Protein AF-A0A0M7B3F1-F1 (afdb_monomer)

Mean predicted aligned error: 4.57 Å

Foldseek 3Di:
DVQVPDDAPDCVPPNPPHGDADEDEDDPPDPDPDDLVVCVVPHHYDDPVVVVVVCCQDPVLPDPNVVDDD

InterPro domains:
  IPR017853 Glycoside hydrolase superfamily [S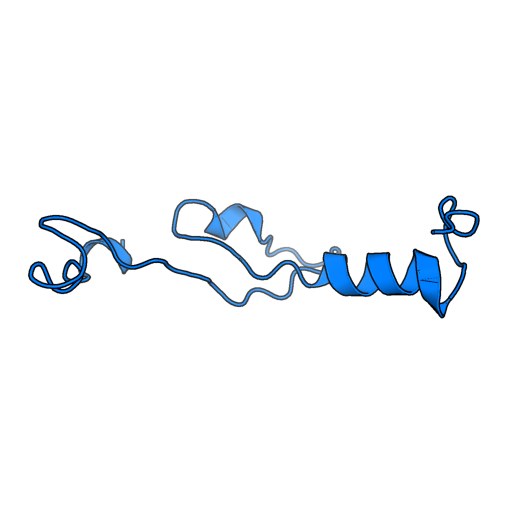SF51445] (2-66)

Radius of gyration: 17.99 Å; Cα contacts (8 Å, |Δi|>4): 72; chains: 1; bounding box: 44×25×39 Å

Solvent-accessible surface area (backbone atoms only — not comparable to full-atom values): 4587 Å² total; per-residue (Å²): 114,79,78,77,72,58,73,58,47,62,44,94,80,71,35,81,84,34,69,72,88,48,72,42,91,43,89,44,79,71,96,60,94,70,55,63,74,80,45,56,91,76,32,48,64,49,66,54,47,56,59,55,53,51,40,30,30,77,75,63,54,73,45,93,59,41,78,73,80,134

Nearest PDB structures (foldseek):
  3oli-assembly1_A  TM=9.770E-01  e=9.596E-05  Homo sapiens
  1nm9-assembly1_A  TM=9.662E-01  e=8.333E-05  Homo sapiens
  1mfu-assembly1_A  TM=9.673E-01  e=1.105E-04  Homo sapiens
  1kgx-assembly1_A  TM=9.757E-01  e=2.086E-04  Homo sapiens
  1q4n-assembly1_X  TM=9.637E-01  e=2.086E-04  Homo sapiens

pLDDT: mean 93.03, std 6.11, range [65.62, 98.0]

Organism: NCBI:txid427924

Secondary structure (DSSP, 8-state):
-GGGGSPPPPHHHH-TTPPPP-EE-----SSSS--GGGGTTTSEE--HHHHHHHHHHHTS--SGGGG---

Structure (mmCIF, N/CA/C/O backbone):
data_AF-A0A0M7B3F1-F1
#
_entry.id   AF-A0A0M7B3F1-F1
#
loop_
_atom_site.group_PDB
_atom_site.id
_atom_site.type_symbol
_atom_site.label_atom_id
_atom_site.label_alt_id
_atom_site.label_comp_id
_atom_site.label_asym_id
_atom_site.label_entity_id
_atom_site.label_seq_id
_atom_site.pdbx_PDB_ins_code
_atom_site.Cartn_x
_atom_site.Cartn_y
_atom_site.Cartn_z
_atom_site.occupancy
_atom_site.B_iso_or_equiv
_atom_site.auth_seq_id
_atom_site.auth_c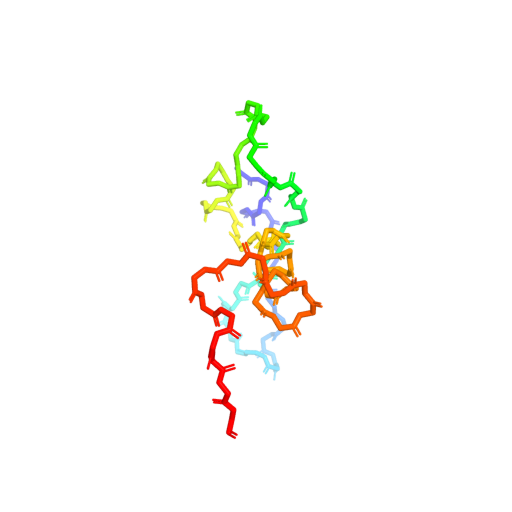omp_id
_atom_site.auth_asym_id
_atom_site.auth_atom_id
_atom_site.pdbx_PDB_model_num
ATOM 1 N N . ALA A 1 1 ? -16.509 10.226 6.495 1.00 67.06 1 ALA A N 1
ATOM 2 C CA . ALA A 1 1 ? -15.584 9.325 5.769 1.00 67.06 1 ALA A CA 1
ATOM 3 C C . ALA A 1 1 ? -16.096 7.884 5.838 1.00 67.06 1 ALA A C 1
ATOM 5 O O . ALA A 1 1 ? -16.608 7.503 6.885 1.00 67.06 1 ALA A O 1
ATOM 6 N N . VAL A 1 2 ? -15.987 7.097 4.758 1.00 83.06 2 VAL A N 1
ATOM 7 C CA . VAL A 1 2 ? -16.577 5.739 4.650 1.00 83.06 2 VAL A CA 1
ATOM 8 C C . VAL A 1 2 ? -16.043 4.780 5.724 1.00 83.06 2 VAL A C 1
ATOM 10 O O . VAL A 1 2 ? -16.833 4.137 6.408 1.00 83.06 2 VAL A O 1
ATOM 13 N N . PHE A 1 3 ? -14.730 4.764 5.973 1.00 89.06 3 PHE A N 1
ATOM 14 C CA . PHE A 1 3 ? -14.110 3.866 6.961 1.00 89.06 3 PHE A CA 1
ATOM 15 C C . PHE A 1 3 ? -14.451 4.181 8.423 1.00 89.06 3 PHE A C 1
ATOM 17 O O . PHE A 1 3 ? -14.336 3.311 9.280 1.00 89.06 3 PHE A O 1
ATOM 24 N N . ALA A 1 4 ? -14.933 5.392 8.722 1.00 88.62 4 ALA A N 1
ATOM 25 C CA . ALA A 1 4 ? -15.387 5.743 10.070 1.00 88.62 4 ALA A CA 1
ATOM 26 C C . ALA A 1 4 ? -16.693 5.028 10.469 1.00 88.62 4 ALA A C 1
ATOM 28 O O . ALA A 1 4 ? -17.063 5.052 11.637 1.00 88.62 4 ALA A O 1
ATOM 29 N N . ARG A 1 5 ? -17.391 4.409 9.505 1.00 93.81 5 ARG A N 1
ATOM 30 C CA . ARG A 1 5 ? -18.652 3.681 9.714 1.00 93.81 5 ARG A CA 1
ATOM 31 C C . ARG A 1 5 ? -18.452 2.180 9.943 1.00 93.81 5 ARG A C 1
ATOM 33 O O . ARG A 1 5 ? -19.435 1.475 10.139 1.00 93.81 5 ARG A O 1
ATOM 40 N N . LEU A 1 6 ? -17.217 1.683 9.869 1.00 94.75 6 LEU A N 1
ATOM 41 C CA . LEU A 1 6 ? -16.922 0.269 10.087 1.00 94.75 6 LEU A CA 1
ATOM 42 C C . LEU A 1 6 ? -16.989 -0.082 11.573 1.00 94.75 6 LEU A C 1
ATOM 44 O O . LEU A 1 6 ? -16.579 0.698 12.433 1.00 94.75 6 LEU A O 1
ATOM 48 N N . HIS A 1 7 ? -17.453 -1.296 11.859 1.00 96.69 7 HIS A N 1
ATOM 49 C CA . HIS A 1 7 ? -17.312 -1.878 13.186 1.00 96.69 7 HIS A CA 1
ATOM 50 C C . HIS A 1 7 ? -15.836 -2.164 13.496 1.00 96.69 7 HIS A C 1
ATOM 52 O O . HIS A 1 7 ? -15.025 -2.428 12.604 1.00 96.69 7 HIS A O 1
ATOM 58 N N . ASN A 1 8 ? -15.499 -2.143 14.785 1.00 97.31 8 ASN A N 1
ATOM 59 C CA . ASN A 1 8 ? -14.227 -2.672 15.264 1.00 97.31 8 ASN A CA 1
ATOM 60 C C . ASN A 1 8 ? -14.175 -4.200 15.075 1.00 97.31 8 ASN A C 1
ATOM 62 O O . ASN A 1 8 ? -15.204 -4.863 14.943 1.00 97.31 8 ASN A O 1
ATOM 66 N N . LEU A 1 9 ? -12.964 -4.752 15.086 1.00 97.75 9 LEU A N 1
ATOM 67 C CA . LEU A 1 9 ? -12.709 -6.188 15.047 1.00 97.75 9 LEU A CA 1
ATOM 68 C C . LEU A 1 9 ? -13.254 -6.894 16.298 1.00 97.75 9 LEU A C 1
ATOM 70 O O . LEU A 1 9 ? -13.490 -6.275 17.339 1.00 97.75 9 LEU A O 1
ATOM 74 N N . ARG A 1 10 ? -13.418 -8.217 16.192 1.00 97.69 10 ARG A N 1
ATOM 75 C CA . ARG A 1 10 ? -13.953 -9.070 17.260 1.00 97.69 10 ARG A CA 1
ATOM 76 C C . ARG A 1 10 ? -13.088 -8.977 18.526 1.00 97.69 10 ARG A C 1
ATOM 78 O O . ARG A 1 10 ? -11.891 -9.269 18.500 1.00 97.69 10 ARG A O 1
ATOM 85 N N . SER A 1 11 ? -13.691 -8.564 19.639 1.00 97.62 11 SER A N 1
ATOM 86 C CA . SER A 1 11 ? -12.963 -8.237 20.872 1.00 97.62 11 SER A CA 1
ATOM 87 C C . SER A 1 11 ? -12.385 -9.449 21.603 1.00 97.62 11 SER A C 1
ATOM 89 O O . SER A 1 11 ? -11.387 -9.305 22.299 1.00 97.62 11 SER A O 1
ATOM 91 N N . ASP A 1 12 ? -12.984 -10.626 21.437 1.00 97.62 12 ASP A N 1
ATOM 92 C CA . ASP A 1 12 ? -12.528 -11.904 22.006 1.00 97.62 12 ASP A CA 1
ATOM 93 C C . ASP A 1 12 ? -11.179 -12.384 21.431 1.00 97.62 12 ASP A C 1
ATOM 95 O O . ASP A 1 12 ? -10.474 -13.157 22.066 1.00 97.62 12 ASP A O 1
ATOM 99 N N . THR A 1 13 ? -10.817 -11.921 20.233 1.00 98.00 13 THR A N 1
ATOM 100 C CA . THR A 1 13 ? -9.643 -12.383 19.478 1.00 98.00 13 THR A CA 1
ATOM 101 C C . THR A 1 13 ? -8.595 -11.29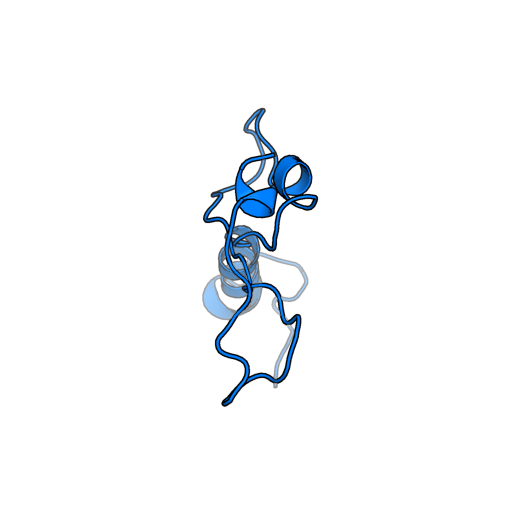0 19.362 1.00 98.00 13 THR A C 1
ATOM 103 O O . THR A 1 13 ? -7.405 -11.549 19.503 1.00 98.00 13 THR A O 1
ATOM 106 N N . PHE A 1 14 ? -9.033 -10.054 19.110 1.00 97.75 14 PHE A N 1
ATOM 107 C CA . PHE A 1 14 ? -8.143 -8.925 18.832 1.00 97.75 14 PHE A CA 1
ATOM 108 C C . PHE A 1 14 ? -8.037 -7.935 20.005 1.00 97.75 14 PHE A C 1
ATOM 110 O O . PHE A 1 14 ? -7.200 -7.031 19.981 1.00 97.75 14 PHE A O 1
ATOM 117 N N . GLY A 1 15 ? -8.864 -8.095 21.043 1.00 97.44 15 GLY A N 1
ATOM 118 C CA . GLY A 1 15 ? -9.032 -7.117 22.115 1.00 97.44 15 GLY A CA 1
ATOM 119 C C . GLY A 1 15 ? -10.001 -5.988 21.743 1.00 97.44 15 GLY A C 1
ATOM 120 O O . GLY A 1 15 ? -10.351 -5.780 20.580 1.00 97.44 15 GLY A O 1
ATOM 121 N N . SER A 1 16 ? -10.465 -5.248 22.751 1.00 97.19 16 SER A N 1
ATOM 122 C CA . SER A 1 16 ? -11.453 -4.180 22.553 1.00 97.19 16 SER A CA 1
ATOM 123 C C . SER A 1 16 ? -10.890 -3.001 21.745 1.00 97.19 16 SER A C 1
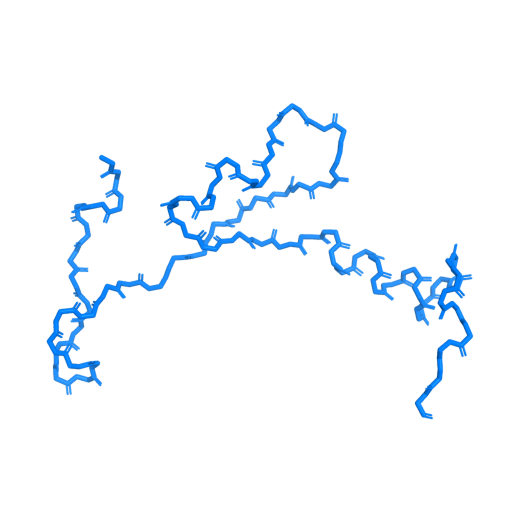ATOM 125 O O . SER A 1 16 ? -9.726 -2.622 21.887 1.00 97.19 16 SER A O 1
ATOM 127 N N . GLY A 1 17 ? -11.732 -2.407 20.894 1.00 96.81 17 GLY A N 1
ATOM 128 C CA . GLY A 1 17 ? -11.433 -1.156 20.189 1.00 96.81 17 GLY A CA 1
ATOM 129 C C . GLY A 1 17 ? -10.457 -1.257 19.010 1.00 96.81 17 GLY A C 1
ATOM 130 O O . GLY A 1 17 ? -10.024 -0.222 18.501 1.00 96.81 17 GLY A O 1
ATOM 131 N N . LYS A 1 18 ? -10.086 -2.461 18.553 1.00 97.69 18 LYS A N 1
ATOM 132 C CA . LYS A 1 18 ? -9.198 -2.609 17.389 1.00 97.69 18 LYS A CA 1
ATOM 133 C C . LYS A 1 18 ? -9.940 -2.330 16.087 1.00 97.69 18 LYS A C 1
ATOM 135 O O . LYS A 1 18 ? -10.910 -3.006 15.765 1.00 97.69 18 LYS A O 1
ATOM 140 N N . LYS A 1 19 ? -9.460 -1.354 15.318 1.00 95.88 19 LYS A N 1
ATOM 141 C CA . LYS A 1 19 ? -9.991 -1.036 13.987 1.00 95.88 19 LYS A CA 1
ATOM 142 C C . LYS A 1 19 ? -9.506 -2.055 12.946 1.00 95.88 19 LYS A C 1
ATOM 144 O O . LYS A 1 19 ? -8.401 -2.578 13.099 1.00 95.88 19 LYS A O 1
ATOM 149 N N . PRO A 1 20 ? -10.289 -2.322 11.888 1.00 95.88 20 PRO A N 1
ATOM 150 C CA . PRO A 1 20 ? -9.847 -3.171 10.790 1.00 95.88 20 PRO A CA 1
ATOM 151 C C . PRO A 1 20 ? -8.630 -2.575 10.079 1.00 95.88 20 PRO A C 1
ATOM 153 O O . PRO A 1 20 ? -8.517 -1.359 9.910 1.00 95.88 20 PRO A O 1
ATOM 156 N N . PHE A 1 21 ? -7.724 -3.449 9.647 1.00 96.56 21 PHE A N 1
ATOM 157 C CA . PHE A 1 21 ? -6.612 -3.069 8.789 1.00 96.56 21 PHE A CA 1
ATOM 158 C C . PHE A 1 21 ? -7.104 -2.948 7.346 1.00 96.56 21 PHE A C 1
ATOM 160 O O . PHE A 1 21 ? -7.629 -3.908 6.787 1.00 96.56 21 PHE A O 1
ATOM 167 N N . VAL A 1 22 ? -6.950 -1.764 6.756 1.00 96.50 22 VAL A N 1
ATOM 168 C CA . VAL A 1 22 ? -7.435 -1.456 5.407 1.00 96.50 22 VAL A CA 1
ATOM 169 C C . VAL A 1 22 ? -6.253 -1.357 4.452 1.00 96.50 22 VAL A C 1
ATOM 171 O O . VAL A 1 22 ? -5.302 -0.612 4.706 1.00 96.50 22 VAL A O 1
ATOM 174 N N . VAL A 1 23 ? -6.346 -2.081 3.339 1.00 97.19 23 VAL A N 1
ATOM 175 C CA . VAL A 1 23 ? -5.456 -1.952 2.183 1.00 97.19 23 VAL A CA 1
ATOM 176 C C . VAL A 1 23 ? -6.321 -1.614 0.977 1.00 97.19 23 VAL A C 1
ATOM 178 O O . VAL A 1 23 ? -7.306 -2.297 0.714 1.00 97.19 23 VAL A O 1
ATOM 181 N N . GLN A 1 24 ? -5.970 -0.546 0.274 1.00 97.06 24 GLN A N 1
ATOM 182 C CA . GLN A 1 24 ? -6.629 -0.112 -0.950 1.00 97.06 24 GLN A CA 1
ATOM 183 C C . GLN A 1 24 ? -5.769 -0.534 -2.138 1.00 97.06 24 GLN A C 1
ATOM 185 O O . GLN A 1 24 ? -4.569 -0.253 -2.171 1.00 97.06 24 GLN A O 1
ATOM 190 N N . GLU A 1 25 ? -6.378 -1.223 -3.097 1.00 97.00 25 GLU A N 1
ATOM 191 C CA . GLU A 1 25 ? -5.736 -1.506 -4.374 1.00 97.00 25 GLU A CA 1
ATOM 192 C C . GLU A 1 25 ? -5.765 -0.235 -5.227 1.00 97.00 25 GLU A C 1
ATOM 194 O O . GLU A 1 25 ? -6.820 0.207 -5.673 1.00 97.00 25 GLU A O 1
ATOM 199 N N . VAL A 1 26 ? -4.600 0.380 -5.407 1.00 96.56 26 VAL A N 1
ATOM 200 C CA . VAL A 1 26 ? -4.408 1.546 -6.273 1.00 96.56 26 VAL A CA 1
ATOM 201 C C . VAL A 1 26 ? -3.181 1.270 -7.123 1.00 96.56 26 VAL A C 1
ATOM 203 O O . VAL A 1 26 ? -2.081 1.084 -6.596 1.00 96.56 26 VAL A O 1
ATOM 206 N N . ILE A 1 27 ? -3.368 1.218 -8.437 1.00 95.75 27 ILE A N 1
ATOM 207 C CA . ILE A 1 27 ? -2.281 1.016 -9.392 1.00 95.75 27 ILE A CA 1
ATOM 208 C C . ILE A 1 27 ? -1.703 2.391 -9.724 1.00 95.75 27 ILE A C 1
ATOM 210 O O . ILE A 1 27 ? -2.136 3.042 -10.662 1.00 95.75 27 ILE A O 1
ATOM 214 N N . ASP A 1 28 ? -0.732 2.841 -8.933 1.00 95.88 28 ASP A N 1
ATOM 215 C CA . ASP A 1 28 ? 0.044 4.049 -9.231 1.00 95.88 28 ASP A CA 1
ATOM 216 C C . ASP A 1 28 ? 1.434 3.645 -9.740 1.00 95.88 28 ASP A C 1
ATOM 218 O O . ASP A 1 28 ? 2.299 3.208 -8.974 1.00 95.88 28 ASP A O 1
ATOM 222 N N . MET A 1 29 ? 1.635 3.753 -11.055 1.00 93.12 29 MET A N 1
ATOM 223 C CA . MET A 1 29 ? 2.926 3.522 -11.720 1.00 93.12 29 MET A CA 1
ATOM 224 C C . MET A 1 29 ? 3.660 4.831 -12.066 1.00 93.12 29 MET A C 1
ATOM 226 O O . MET A 1 29 ? 4.728 4.793 -12.680 1.00 93.12 29 MET A O 1
ATOM 230 N N . GLY A 1 30 ? 3.121 5.986 -11.657 1.00 89.81 30 GLY A N 1
ATOM 231 C CA . GLY A 1 30 ? 3.543 7.301 -12.134 1.00 89.81 30 GLY A CA 1
ATOM 232 C C . GLY A 1 30 ? 2.923 7.678 -13.488 1.00 89.81 30 GLY A C 1
ATOM 233 O O . GLY A 1 30 ? 2.495 6.829 -14.260 1.00 89.81 30 GLY A O 1
ATOM 234 N N . GLY A 1 31 ? 2.860 8.983 -13.779 1.00 92.19 31 GLY A N 1
ATOM 235 C CA . GLY A 1 31 ? 2.327 9.515 -15.047 1.00 92.19 31 GLY A CA 1
ATOM 236 C C . GLY A 1 31 ? 0.817 9.794 -15.082 1.00 92.19 31 GLY A C 1
ATOM 237 O O . GLY A 1 31 ? 0.382 10.599 -15.897 1.00 92.19 31 GLY A O 1
ATOM 238 N N . GLU A 1 32 ? 0.032 9.227 -14.167 1.00 94.94 32 GLU A N 1
ATOM 239 C CA . GLU A 1 32 ? -1.414 9.486 -14.059 1.00 94.94 32 GLU A CA 1
ATOM 240 C C . GLU A 1 32 ? -1.728 10.600 -13.045 1.00 94.94 32 GLU A C 1
ATOM 242 O O . GLU A 1 32 ? -0.936 10.816 -12.125 1.00 94.94 32 GLU A O 1
ATOM 247 N N . PRO A 1 33 ? -2.844 11.341 -13.175 1.00 96.06 33 PRO A N 1
ATOM 248 C CA . PRO A 1 33 ? -3.175 12.433 -12.255 1.00 96.06 33 PRO A CA 1
ATOM 249 C C . PRO A 1 33 ? -3.518 11.953 -10.837 1.00 96.06 33 PRO A C 1
ATOM 251 O O . PRO A 1 33 ? -3.230 12.674 -9.888 1.00 96.06 33 PRO A O 1
ATOM 254 N N . ILE A 1 34 ? -4.085 10.749 -10.697 1.00 96.38 34 ILE A N 1
ATOM 255 C CA . ILE A 1 34 ? -4.421 10.141 -9.402 1.00 96.38 34 ILE A CA 1
ATOM 256 C C . ILE A 1 34 ? -3.159 9.528 -8.792 1.00 96.38 34 ILE A C 1
ATOM 258 O O . ILE A 1 34 ? -2.418 8.815 -9.468 1.00 96.38 34 ILE A O 1
ATOM 262 N N . LYS A 1 35 ? -2.919 9.796 -7.510 1.00 96.38 35 LYS A N 1
ATOM 263 C CA . LYS A 1 35 ? -1.738 9.363 -6.758 1.00 96.38 35 LYS A CA 1
ATOM 264 C C . LYS A 1 35 ? -2.115 8.477 -5.584 1.00 96.38 35 LYS A C 1
ATOM 266 O O . LYS A 1 35 ? -3.069 8.752 -4.858 1.00 96.38 35 LYS A O 1
ATOM 271 N N . MET A 1 36 ? -1.286 7.472 -5.294 1.00 95.75 36 MET A N 1
ATOM 272 C CA . MET A 1 36 ? -1.485 6.614 -4.116 1.00 95.75 36 MET A CA 1
ATOM 273 C C . MET A 1 36 ? -1.494 7.403 -2.795 1.00 95.75 36 MET A C 1
ATOM 275 O O . MET A 1 36 ? -2.163 7.009 -1.841 1.00 95.75 36 MET A O 1
ATOM 279 N N . SER A 1 37 ? -0.783 8.535 -2.734 1.00 96.06 37 SER A N 1
ATOM 280 C CA . SER A 1 37 ? -0.679 9.366 -1.530 1.00 96.06 37 SER A CA 1
ATOM 281 C C . SER A 1 37 ? -2.003 9.988 -1.100 1.00 96.06 37 SER A C 1
ATOM 283 O O . SER A 1 37 ? -2.189 10.265 0.084 1.00 96.06 37 SER A O 1
ATOM 285 N N . GLU A 1 38 ? -2.943 10.163 -2.031 1.00 96.69 38 GLU A N 1
ATOM 286 C CA . GLU A 1 38 ? -4.292 10.661 -1.741 1.00 96.69 38 GLU A CA 1
ATOM 287 C C . GLU A 1 38 ? -5.072 9.707 -0.816 1.00 96.69 38 GLU A C 1
ATOM 289 O O . GLU A 1 38 ? -5.993 10.119 -0.114 1.00 96.69 38 GLU A O 1
ATOM 294 N N . TYR A 1 39 ? -4.655 8.440 -0.750 1.00 96.25 39 TYR A N 1
ATOM 295 C CA . TYR A 1 39 ? -5.320 7.370 -0.009 1.00 96.25 39 TYR A CA 1
ATOM 296 C C . TYR A 1 39 ? -4.643 7.035 1.334 1.00 96.25 39 TYR A C 1
ATOM 298 O O . TYR A 1 39 ? -5.137 6.190 2.084 1.00 96.25 39 TYR A O 1
ATOM 306 N N . PHE A 1 40 ? -3.539 7.702 1.695 1.00 95.00 40 PHE A N 1
ATOM 307 C CA . PHE A 1 40 ? -2.801 7.408 2.937 1.00 95.00 40 PHE A CA 1
ATOM 308 C C . PHE A 1 40 ? -3.589 7.745 4.207 1.00 95.00 40 PHE A C 1
ATOM 310 O O . PHE A 1 40 ? -3.395 7.116 5.246 1.00 95.00 40 PHE A O 1
ATOM 317 N N . GLY A 1 41 ? -4.510 8.710 4.131 1.00 94.12 41 GLY A N 1
ATOM 318 C CA . GLY A 1 41 ? -5.380 9.068 5.254 1.00 94.12 41 GLY A CA 1
ATOM 319 C C . GLY A 1 41 ? -6.434 8.006 5.586 1.00 94.12 41 GLY A C 1
ATOM 320 O O . GLY A 1 41 ? -7.049 8.067 6.650 1.00 94.12 41 GLY A O 1
ATOM 321 N N . THR A 1 42 ? -6.663 7.040 4.692 1.00 93.12 42 THR A N 1
ATOM 322 C CA . THR A 1 42 ? -7.744 6.053 4.814 1.00 93.12 42 THR A CA 1
ATOM 323 C C . THR A 1 42 ? -7.268 4.611 4.974 1.00 93.12 42 THR A C 1
ATOM 325 O O . THR A 1 42 ? -8.052 3.765 5.401 1.00 93.12 42 THR A O 1
ATOM 328 N N . GLY A 1 43 ? -5.997 4.318 4.701 1.00 94.50 43 GLY A N 1
ATOM 329 C CA . GLY A 1 43 ? -5.422 2.987 4.871 1.00 94.50 43 GLY A CA 1
ATOM 330 C C . GLY A 1 43 ? -4.054 2.857 4.211 1.00 94.50 43 GLY A C 1
ATOM 331 O O . GLY A 1 43 ? -3.462 3.836 3.761 1.00 94.50 43 GLY A O 1
ATOM 332 N N . ARG A 1 44 ? -3.547 1.624 4.134 1.00 97.38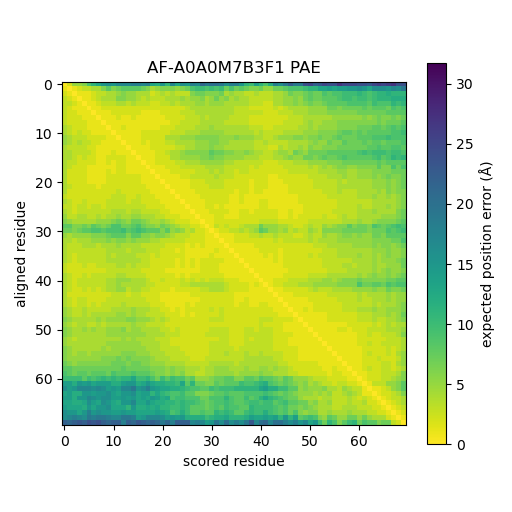 44 ARG A N 1
ATOM 333 C CA . ARG A 1 44 ? -2.394 1.322 3.278 1.00 97.38 44 ARG A CA 1
ATOM 334 C C . ARG A 1 44 ? -2.826 1.225 1.820 1.00 97.38 44 ARG A C 1
ATOM 336 O O . ARG A 1 44 ? -4.007 1.058 1.523 1.00 97.38 44 ARG A O 1
ATOM 343 N N . VAL A 1 45 ? -1.847 1.287 0.927 1.00 97.44 45 VAL A N 1
ATOM 344 C CA . VAL A 1 45 ? -2.047 1.192 -0.518 1.00 97.44 45 VAL A CA 1
ATOM 345 C C . VAL A 1 45 ? -1.089 0.158 -1.102 1.00 97.44 45 VAL A C 1
ATOM 347 O O . VAL A 1 45 ? 0.047 0.030 -0.638 1.00 97.44 45 VAL A O 1
ATOM 350 N N . THR A 1 46 ? -1.541 -0.598 -2.097 1.00 97.25 46 THR A N 1
ATOM 351 C CA . THR A 1 46 ? -0.703 -1.525 -2.869 1.00 97.25 46 THR A CA 1
ATOM 352 C C . THR A 1 46 ? 0.361 -0.770 -3.665 1.00 97.25 46 THR A C 1
ATOM 354 O O . THR A 1 46 ? 0.044 0.022 -4.547 1.00 97.25 46 THR A O 1
ATOM 357 N N . ASN A 1 47 ? 1.637 -1.036 -3.393 1.00 95.50 47 ASN A N 1
ATOM 358 C CA . ASN A 1 47 ? 2.744 -0.399 -4.101 1.00 95.50 47 ASN A CA 1
ATOM 359 C C . ASN A 1 47 ? 3.176 -1.243 -5.315 1.00 95.50 47 ASN A C 1
ATOM 361 O O . ASN A 1 47 ? 4.107 -2.044 -5.225 1.00 95.50 47 ASN A O 1
ATOM 365 N N . PHE A 1 48 ? 2.495 -1.071 -6.451 1.00 94.38 48 PHE A N 1
ATOM 366 C CA . PHE A 1 48 ? 2.783 -1.825 -7.679 1.00 94.38 48 PHE A CA 1
ATOM 367 C C . PHE A 1 48 ? 4.179 -1.532 -8.253 1.00 94.38 48 PHE A C 1
ATOM 369 O O . PHE A 1 48 ? 4.845 -2.447 -8.746 1.00 94.38 48 PHE A O 1
ATOM 376 N N . ILE A 1 49 ? 4.672 -0.291 -8.135 1.00 94.12 49 ILE A N 1
ATOM 377 C CA . ILE A 1 49 ? 6.008 0.071 -8.631 1.00 94.12 49 ILE A CA 1
ATOM 378 C C . ILE A 1 49 ? 7.123 -0.690 -7.898 1.00 94.12 49 ILE A C 1
ATOM 380 O O . ILE A 1 49 ? 8.161 -0.960 -8.499 1.00 94.12 49 ILE A O 1
ATOM 384 N N . TYR A 1 50 ? 6.903 -1.121 -6.650 1.00 94.56 50 TYR A N 1
ATOM 385 C CA . TYR A 1 50 ? 7.873 -1.932 -5.909 1.00 94.56 50 TYR A CA 1
ATOM 386 C C . TYR A 1 50 ? 8.263 -3.210 -6.667 1.00 94.56 50 TYR A C 1
ATOM 388 O O . TYR A 1 50 ? 9.449 -3.472 -6.860 1.00 94.56 50 TYR A O 1
ATOM 396 N N . GLY A 1 51 ? 7.282 -3.977 -7.156 1.00 93.56 51 GLY A N 1
ATOM 397 C CA . GLY A 1 51 ? 7.541 -5.218 -7.895 1.00 93.56 51 GLY A CA 1
ATOM 398 C C . GLY A 1 51 ? 8.273 -4.974 -9.216 1.00 93.56 51 GLY A C 1
ATOM 399 O O . GLY A 1 51 ? 9.211 -5.696 -9.554 1.00 93.56 51 GLY A O 1
ATOM 400 N N . VAL A 1 52 ? 7.908 -3.903 -9.927 1.00 93.25 52 VAL A N 1
ATOM 401 C CA . VAL A 1 52 ? 8.586 -3.493 -11.168 1.00 93.25 52 VAL A CA 1
ATOM 402 C C . VAL A 1 52 ? 10.048 -3.142 -10.896 1.00 93.25 52 VAL A C 1
ATOM 404 O O . VAL A 1 52 ? 10.930 -3.625 -11.603 1.00 93.25 52 VAL A O 1
ATOM 407 N N . LYS A 1 53 ? 10.317 -2.358 -9.845 1.00 92.44 53 LYS A N 1
ATOM 408 C CA . LYS A 1 53 ? 11.680 -1.971 -9.463 1.00 92.44 53 LYS A CA 1
ATOM 409 C C . LYS A 1 53 ? 12.505 -3.161 -9.000 1.00 92.44 53 LYS A C 1
ATOM 411 O O . LYS A 1 53 ? 13.679 -3.236 -9.344 1.00 92.44 53 LYS A O 1
ATOM 416 N N . LEU A 1 54 ? 11.904 -4.107 -8.285 1.00 93.81 54 LEU A N 1
ATOM 417 C CA . LEU A 1 54 ? 12.585 -5.334 -7.886 1.00 93.81 54 LEU A CA 1
ATOM 418 C C . LEU A 1 54 ? 12.994 -6.172 -9.110 1.00 93.81 54 LEU A C 1
ATOM 420 O O . LEU A 1 54 ? 14.131 -6.638 -9.188 1.00 93.81 54 LEU A O 1
ATOM 424 N N . ALA A 1 55 ? 12.107 -6.295 -10.102 1.00 93.00 55 ALA A N 1
ATOM 425 C CA . ALA A 1 55 ? 12.416 -6.962 -11.365 1.00 93.00 55 ALA A CA 1
ATOM 426 C C . ALA A 1 55 ? 13.523 -6.240 -12.156 1.00 93.00 55 ALA A C 1
ATOM 428 O O . ALA A 1 55 ? 14.379 -6.900 -12.744 1.00 93.00 55 ALA A O 1
ATOM 429 N N . ASP A 1 56 ? 13.553 -4.903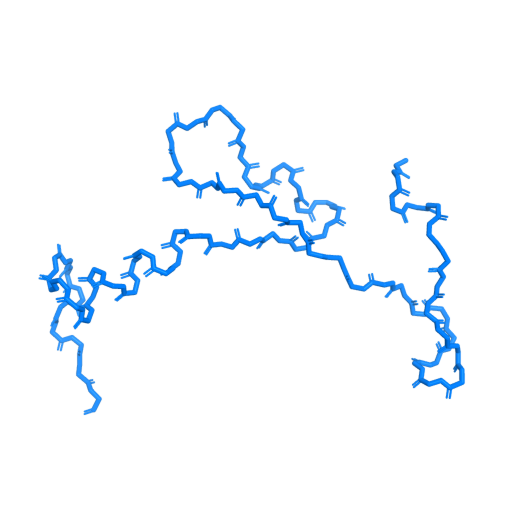 -12.138 1.00 92.88 56 ASP A N 1
ATOM 430 C CA . ASP A 1 56 ? 14.626 -4.119 -12.765 1.00 92.88 56 ASP A CA 1
ATOM 431 C C . ASP A 1 56 ? 16.008 -4.423 -12.162 1.00 92.88 56 ASP A C 1
ATOM 433 O O . ASP A 1 56 ? 17.004 -4.426 -12.886 1.00 92.88 56 ASP A O 1
ATOM 437 N N . VAL A 1 57 ? 16.078 -4.708 -10.855 1.00 92.31 57 VAL A N 1
ATOM 438 C CA . VAL A 1 57 ? 17.331 -5.073 -10.172 1.00 92.31 57 VAL A CA 1
ATOM 439 C C . VAL A 1 57 ? 17.774 -6.487 -10.552 1.00 92.31 57 VAL A C 1
ATOM 441 O O . VAL A 1 57 ? 18.880 -6.663 -11.062 1.00 92.31 57 VAL A O 1
ATOM 444 N N . PHE A 1 58 ? 16.922 -7.485 -10.301 1.00 92.25 58 PHE A N 1
ATOM 445 C CA . PHE A 1 58 ? 17.347 -8.891 -10.255 1.00 92.25 58 PHE A CA 1
ATOM 446 C C . PHE A 1 58 ? 17.043 -9.703 -11.514 1.00 92.25 58 PHE A C 1
ATOM 448 O O . PHE A 1 58 ? 17.683 -10.724 -11.732 1.00 92.25 58 PHE A O 1
ATOM 455 N N . LEU A 1 59 ? 16.061 -9.291 -12.323 1.00 92.88 59 LEU A N 1
ATOM 456 C CA . LEU A 1 59 ? 15.645 -10.043 -13.515 1.00 92.88 59 LEU A CA 1
ATOM 457 C C . LEU A 1 59 ? 16.113 -9.369 -14.804 1.00 92.88 59 LEU A C 1
ATOM 459 O O . LEU A 1 59 ? 16.523 -10.041 -15.744 1.00 92.88 59 LEU A O 1
ATOM 463 N N . ARG A 1 60 ? 16.027 -8.035 -14.863 1.00 93.75 60 ARG A N 1
ATOM 464 C CA . ARG A 1 60 ? 16.370 -7.255 -16.064 1.00 93.75 60 ARG A CA 1
ATOM 465 C C . ARG A 1 60 ? 17.771 -6.657 -16.014 1.00 93.75 60 ARG A C 1
ATOM 467 O O . ARG A 1 60 ? 18.287 -6.279 -17.060 1.00 93.75 60 ARG A O 1
ATOM 474 N N . HIS A 1 61 ? 18.357 -6.523 -14.821 1.00 88.25 61 HIS A N 1
ATOM 475 C CA . HIS A 1 61 ? 19.642 -5.848 -14.601 1.00 88.25 61 HIS A CA 1
ATOM 476 C C . HIS A 1 61 ? 19.700 -4.443 -15.238 1.00 88.25 61 HIS A C 1
ATOM 478 O O . HIS A 1 61 ? 20.731 -4.011 -15.760 1.00 88.25 61 HIS A O 1
ATOM 484 N N . SER A 1 62 ? 18.573 -3.727 -15.208 1.00 89.62 62 SER A N 1
ATOM 485 C CA . SER A 1 62 ? 18.338 -2.488 -15.960 1.00 89.62 62 SER A CA 1
ATOM 486 C C . SER A 1 62 ? 18.560 -1.212 -15.143 1.00 89.62 62 SER A C 1
ATOM 488 O O . SER A 1 62 ? 18.418 -0.113 -15.677 1.00 89.62 62 SER A O 1
ATOM 490 N N . ASN A 1 63 ? 18.926 -1.319 -13.861 1.00 88.56 63 ASN A N 1
ATOM 491 C CA . ASN A 1 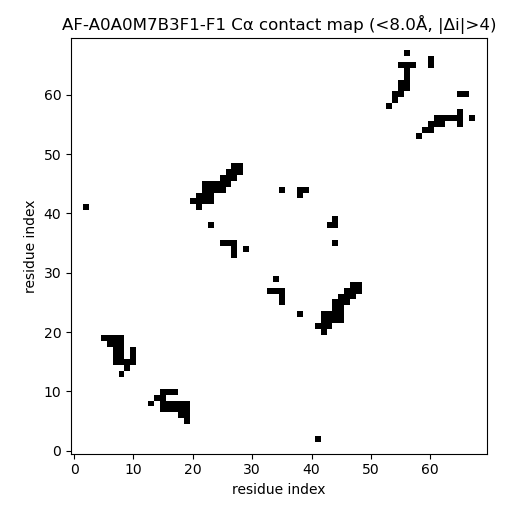63 ? 19.193 -0.169 -12.992 1.00 88.56 63 ASN A CA 1
ATOM 492 C C . ASN A 1 63 ? 20.570 -0.243 -12.299 1.00 88.56 63 ASN A C 1
ATOM 494 O O . ASN A 1 63 ? 21.330 -1.193 -12.473 1.00 88.56 63 ASN A O 1
ATOM 498 N N . GLN A 1 64 ? 20.916 0.789 -11.521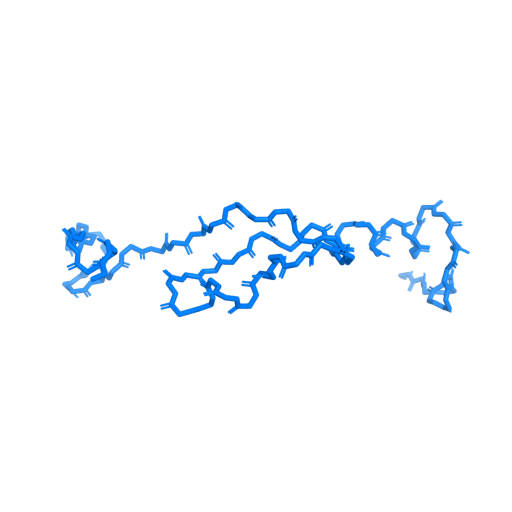 1.00 87.19 64 GLN A N 1
ATOM 499 C CA . GLN A 1 64 ? 22.229 0.910 -10.866 1.00 87.19 64 GLN A CA 1
ATOM 500 C C . GLN A 1 64 ? 22.508 -0.184 -9.827 1.00 87.19 64 GLN A C 1
ATOM 502 O O . GLN A 1 64 ? 23.665 -0.531 -9.603 1.00 87.19 64 GLN A O 1
ATOM 507 N N . ALA A 1 65 ? 21.464 -0.760 -9.231 1.00 87.56 65 ALA A N 1
ATOM 508 C CA . ALA A 1 65 ? 21.586 -1.829 -8.249 1.00 87.56 65 ALA A CA 1
ATOM 509 C C . ALA A 1 65 ? 21.756 -3.218 -8.891 1.00 87.56 65 ALA A C 1
ATOM 511 O O . ALA A 1 65 ? 21.787 -4.208 -8.173 1.00 87.56 65 ALA A O 1
ATOM 512 N N . LYS A 1 66 ? 21.930 -3.317 -10.218 1.00 84.94 66 LYS A N 1
ATOM 513 C CA . LYS A 1 66 ? 22.143 -4.587 -10.939 1.00 84.94 66 LYS A CA 1
ATOM 514 C C . LYS A 1 66 ? 23.319 -5.444 -10.447 1.00 84.94 66 LYS A C 1
ATOM 5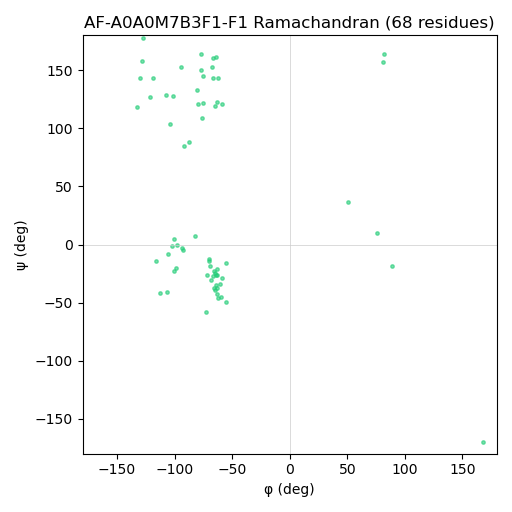16 O O . LYS A 1 66 ? 23.399 -6.608 -10.819 1.00 84.94 66 LYS A O 1
ATOM 521 N N . TRP A 1 67 ? 24.230 -4.868 -9.663 1.00 85.81 67 TRP A N 1
ATOM 522 C CA . TRP A 1 67 ? 25.382 -5.554 -9.063 1.00 85.81 67 TRP A CA 1
ATOM 523 C C . TRP A 1 67 ? 25.108 -6.104 -7.657 1.00 85.81 67 TRP A C 1
ATOM 525 O O . TRP A 1 67 ? 25.978 -6.748 -7.074 1.00 85.81 67 TRP A O 1
ATOM 535 N N . LEU A 1 68 ? 23.929 -5.832 -7.092 1.00 85.81 68 LEU A N 1
ATOM 536 C CA . LEU A 1 68 ? 23.526 -6.364 -5.799 1.00 85.81 68 LEU A CA 1
ATOM 537 C C . LEU A 1 68 ? 23.431 -7.892 -5.887 1.00 85.81 68 LEU A C 1
ATOM 539 O O . LEU A 1 68 ? 22.688 -8.435 -6.703 1.00 85.81 68 LEU A O 1
ATOM 543 N N . SER A 1 69 ? 24.189 -8.566 -5.031 1.00 77.50 69 SER A N 1
ATOM 544 C CA . SER A 1 69 ? 24.232 -10.022 -4.893 1.00 77.50 69 SER A CA 1
ATOM 545 C C . SER A 1 69 ? 24.035 -10.405 -3.423 1.00 77.50 69 SER A C 1
ATOM 547 O O . SER A 1 69 ? 24.197 -9.557 -2.544 1.00 77.50 69 SER A O 1
ATOM 549 N N . ASN A 1 70 ? 23.604 -11.647 -3.186 1.00 65.62 70 ASN A N 1
ATOM 550 C CA . ASN A 1 70 ? 23.393 -12.238 -1.858 1.00 65.62 70 ASN A CA 1
ATOM 551 C C . ASN A 1 70 ? 24.627 -13.031 -1.427 1.00 65.62 70 ASN A C 1
ATOM 553 O O . ASN A 1 70 ? 25.138 -13.774 -2.296 1.00 65.62 70 ASN A O 1
#

Sequence (70 aa):
AVFARLHNLRSDTFGSGKKPFVVQEVIDMGGEPIKMSEYFGTGRVTNFIYGVKLADVFLRHSNQAKWLSN